Protein AF-A0A1J8P0J7-F1 (afdb_monomer_lite)

Foldseek 3Di:
DDAPAEADADQDDEEEAAADQEEHEYDHHHYAYEHEHHAYQYEDDNYAYAYEYEYEQRLLVQQLDPDQDVNGGRAAHNHHDEYEYEYDAAQAEAALVSGPQRRAAQHQEYEDEERLYEYEDEQVSLCSHHPPDSHHHYHYDPSYYYHYPPDDDDPDPDPD

Radius of gyration: 15.29 Å; chains: 1; bounding box: 38×30×48 Å

Secondary structure (DSSP, 8-state):
---SEE--SSTT---EEE--SS--EEEEEESS-EEE--SSS-EEEEEESS-EEEE-HHHHHHHT--S-BTTB--BEE-EES--EEEE-SSS-EEEGGGS-TTSEES-SEEE-TTTT-EEEEEHHHHHHH-SS-S--EEE--TT-EEEEES----------

Structure (mmCIF, N/CA/C/O backbone):
data_AF-A0A1J8P0J7-F1
#
_entry.id   AF-A0A1J8P0J7-F1
#
loop_
_atom_site.group_PDB
_atom_site.id
_atom_site.type_symbol
_atom_site.label_atom_id
_atom_site.label_alt_id
_atom_site.label_co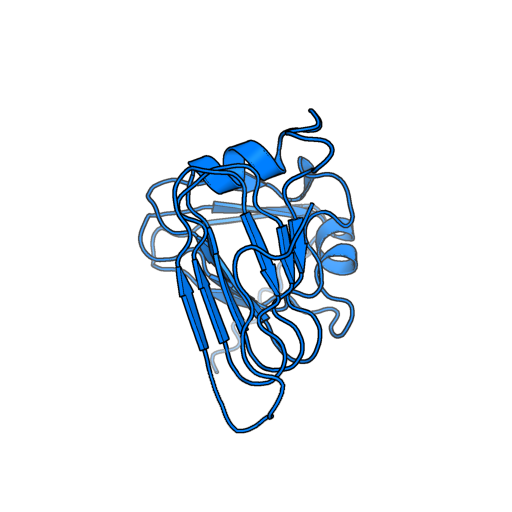mp_id
_atom_site.label_asym_id
_atom_site.label_entity_id
_atom_site.label_seq_id
_atom_site.pdbx_PDB_ins_code
_atom_site.Cartn_x
_atom_site.Cartn_y
_atom_site.Cartn_z
_atom_site.occupancy
_atom_site.B_iso_or_equiv
_atom_site.auth_seq_id
_atom_site.auth_comp_id
_atom_site.auth_asym_id
_atom_site.auth_atom_id
_atom_site.pdbx_PDB_model_num
ATOM 1 N N . HIS A 1 1 ? -0.118 -4.312 -20.737 1.00 68.94 1 HIS A N 1
ATOM 2 C CA . HIS A 1 1 ? 0.711 -3.273 -20.107 1.00 68.94 1 HIS A CA 1
ATOM 3 C C . HIS A 1 1 ? 2.075 -3.888 -19.822 1.00 68.94 1 HIS A C 1
ATOM 5 O O . HIS A 1 1 ? 2.102 -5.078 -19.524 1.00 68.94 1 HIS A O 1
ATOM 11 N N . THR A 1 2 ? 3.175 -3.168 -20.037 1.00 87.56 2 THR A N 1
ATOM 12 C CA . THR A 1 2 ? 4.523 -3.618 -19.629 1.00 87.56 2 THR A CA 1
ATOM 13 C C . THR A 1 2 ? 4.751 -3.283 -18.155 1.00 87.56 2 THR A C 1
ATOM 15 O O . THR A 1 2 ? 3.981 -2.517 -17.592 1.00 87.56 2 THR A O 1
ATOM 18 N N . ILE A 1 3 ? 5.770 -3.871 -17.529 1.00 93.94 3 ILE A N 1
ATOM 19 C CA . ILE A 1 3 ? 6.177 -3.511 -16.164 1.00 93.94 3 ILE A CA 1
ATOM 20 C C . ILE A 1 3 ? 6.872 -2.147 -16.218 1.00 93.94 3 ILE A C 1
ATOM 22 O O . ILE A 1 3 ? 7.767 -1.964 -17.047 1.00 93.94 3 ILE A O 1
ATOM 26 N N . ASP A 1 4 ? 6.440 -1.209 -15.375 1.00 96.25 4 ASP A N 1
ATOM 27 C CA . ASP A 1 4 ? 7.002 0.145 -15.293 1.00 96.25 4 ASP A CA 1
ATOM 28 C C . ASP A 1 4 ? 8.153 0.193 -14.278 1.00 96.25 4 ASP A C 1
ATOM 30 O O . ASP A 1 4 ? 9.205 0.770 -14.558 1.00 96.25 4 ASP A O 1
ATOM 34 N N . PHE A 1 5 ? 7.995 -0.498 -13.142 1.00 97.56 5 PHE A N 1
ATOM 35 C CA . PHE A 1 5 ? 9.033 -0.665 -12.125 1.00 97.56 5 PHE A CA 1
ATOM 36 C C . PHE A 1 5 ? 9.280 -2.146 -11.841 1.00 97.56 5 PHE A C 1
ATOM 38 O O . PHE A 1 5 ? 8.373 -2.856 -11.414 1.00 97.56 5 PHE A O 1
ATOM 45 N N . GLN A 1 6 ? 10.514 -2.594 -12.07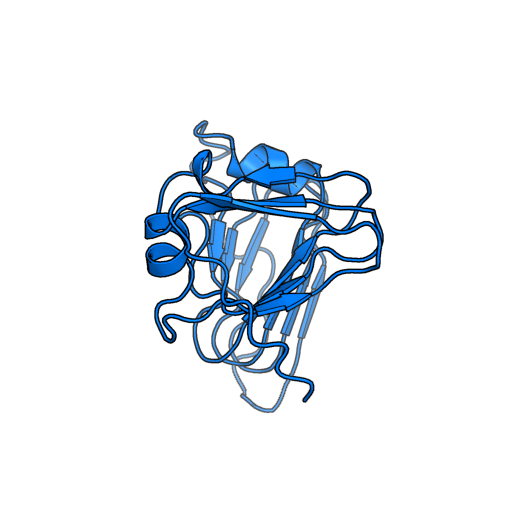1 1.00 97.44 6 GLN A N 1
ATOM 46 C CA . GLN A 1 6 ? 10.964 -3.964 -11.829 1.00 97.44 6 GLN A CA 1
ATOM 47 C C . GLN A 1 6 ? 12.117 -3.944 -10.822 1.00 97.44 6 GLN A C 1
ATOM 49 O O . GLN A 1 6 ? 13.152 -3.342 -11.117 1.00 97.44 6 GLN A O 1
ATOM 54 N N . GLY A 1 7 ? 11.936 -4.592 -9.672 1.00 94.69 7 GLY A N 1
ATOM 55 C CA . GLY A 1 7 ? 13.009 -4.842 -8.708 1.00 94.69 7 GLY A CA 1
ATOM 56 C C . GLY A 1 7 ? 13.775 -6.138 -9.002 1.00 94.69 7 GLY A C 1
ATOM 57 O O . GLY A 1 7 ? 13.631 -6.739 -10.079 1.00 94.69 7 GLY A O 1
ATOM 58 N N . ASP A 1 8 ? 14.653 -6.523 -8.081 1.00 94.00 8 ASP A N 1
ATOM 59 C CA . ASP A 1 8 ? 15.584 -7.638 -8.206 1.00 94.00 8 ASP A CA 1
ATOM 60 C C . ASP A 1 8 ? 14.926 -9.000 -7.900 1.00 94.00 8 ASP A C 1
ATOM 62 O O . ASP A 1 8 ? 13.846 -9.126 -7.334 1.00 94.00 8 ASP A O 1
ATOM 66 N N . THR A 1 9 ? 15.585 -10.076 -8.320 1.00 92.25 9 THR A N 1
ATOM 67 C CA . THR A 1 9 ? 15.118 -11.454 -8.112 1.00 92.25 9 THR A CA 1
ATOM 68 C C . THR A 1 9 ? 16.033 -12.228 -7.164 1.00 92.25 9 THR A C 1
ATOM 70 O O . THR A 1 9 ? 16.057 -13.458 -7.209 1.00 92.25 9 THR A O 1
ATOM 73 N N . ASN A 1 10 ? 16.857 -11.539 -6.373 1.00 90.19 10 ASN A N 1
ATOM 74 C CA . ASN A 1 10 ? 17.737 -12.117 -5.362 1.00 90.19 10 ASN A CA 1
ATOM 75 C C . ASN A 1 10 ? 17.253 -11.701 -3.973 1.00 90.19 10 ASN A C 1
ATOM 77 O O . ASN A 1 10 ? 17.141 -10.516 -3.699 1.00 90.19 10 ASN A O 1
ATOM 81 N N . THR A 1 11 ? 17.086 -12.667 -3.070 1.00 84.25 11 THR A N 1
ATOM 82 C CA . THR A 1 11 ? 16.533 -12.461 -1.715 1.00 84.25 11 THR A CA 1
ATOM 83 C C . THR A 1 11 ? 17.308 -11.488 -0.825 1.00 84.25 11 THR A C 1
ATOM 85 O O . THR A 1 11 ? 16.779 -11.040 0.182 1.00 84.25 11 THR A O 1
ATOM 88 N N . ASP A 1 12 ? 18.571 -11.201 -1.151 1.00 89.12 12 ASP A N 1
ATOM 89 C CA . ASP A 1 12 ? 19.454 -10.356 -0.335 1.00 89.12 12 ASP A CA 1
ATOM 90 C C . ASP A 1 12 ? 19.441 -8.881 -0.774 1.00 89.12 12 ASP A C 1
ATOM 92 O O . ASP A 1 12 ? 20.258 -8.082 -0.299 1.00 89.12 12 ASP A O 1
ATOM 96 N N . LYS A 1 13 ? 18.582 -8.516 -1.731 1.00 93.25 13 LYS A N 1
ATOM 97 C CA . LYS A 1 13 ? 18.465 -7.147 -2.221 1.00 93.25 13 LYS A CA 1
ATOM 98 C C . LYS A 1 13 ? 17.085 -6.602 -1.940 1.00 93.25 13 LYS A C 1
ATOM 100 O O . LYS A 1 13 ? 16.108 -7.188 -2.352 1.00 93.25 13 LYS A O 1
ATOM 105 N N . ASN A 1 14 ? 17.074 -5.441 -1.307 1.00 97.62 14 ASN A N 1
ATOM 106 C CA . ASN A 1 14 ? 15.873 -4.693 -0.998 1.00 97.62 14 ASN A CA 1
ATOM 107 C C . ASN A 1 14 ? 15.833 -3.467 -1.907 1.00 97.62 14 ASN A C 1
ATOM 109 O O . ASN A 1 14 ? 16.796 -2.687 -1.945 1.00 97.62 14 ASN A O 1
ATOM 113 N N . ASP A 1 15 ? 14.727 -3.285 -2.605 1.00 98.31 15 ASP A N 1
ATOM 114 C CA . ASP A 1 15 ? 14.502 -2.212 -3.550 1.00 98.31 15 ASP A CA 1
ATOM 115 C C . ASP A 1 15 ? 13.669 -1.075 -2.952 1.00 98.31 15 ASP A C 1
ATOM 117 O O . ASP A 1 15 ? 12.913 -1.199 -1.989 1.00 98.31 15 ASP A O 1
ATOM 121 N N . THR A 1 16 ? 13.831 0.110 -3.534 1.00 98.31 16 THR A N 1
ATOM 122 C CA . THR A 1 16 ? 12.957 1.255 -3.274 1.00 98.31 16 THR A CA 1
ATOM 123 C C . THR A 1 16 ? 12.442 1.769 -4.605 1.00 98.31 16 THR A C 1
ATOM 125 O O . THR A 1 16 ? 13.168 2.419 -5.360 1.00 98.31 16 THR A O 1
ATOM 128 N N . LEU A 1 17 ? 11.180 1.471 -4.896 1.00 98.50 17 LEU A N 1
ATOM 129 C CA . LEU A 1 17 ? 10.504 1.806 -6.141 1.00 98.50 17 LEU A CA 1
ATOM 130 C C . LEU A 1 17 ? 9.537 2.959 -5.880 1.00 98.50 17 LEU A C 1
ATOM 132 O O . LEU A 1 17 ? 8.639 2.864 -5.049 1.00 98.50 17 LEU A O 1
ATOM 136 N N . THR A 1 18 ? 9.733 4.084 -6.562 1.00 98.62 18 THR A N 1
ATOM 137 C CA . THR A 1 18 ? 8.907 5.287 -6.386 1.00 98.62 18 THR A CA 1
ATOM 138 C C . THR A 1 18 ? 8.297 5.690 -7.720 1.00 98.62 18 THR A C 1
ATOM 140 O O . THR A 1 18 ? 9.019 6.108 -8.626 1.00 98.62 18 THR A O 1
ATOM 143 N N . GLY A 1 19 ? 6.975 5.564 -7.812 1.00 98.06 19 GLY A N 1
ATOM 144 C CA . GLY A 1 19 ? 6.165 5.958 -8.955 1.00 98.06 19 GLY A CA 1
ATOM 145 C C . GLY A 1 19 ? 5.866 7.440 -9.028 1.00 98.06 19 GLY A C 1
ATOM 146 O O . GLY A 1 19 ? 6.464 8.275 -8.332 1.00 98.06 19 GLY A O 1
ATOM 147 N N . THR A 1 20 ? 4.937 7.762 -9.918 1.00 97.69 20 THR A N 1
ATOM 148 C CA . THR A 1 20 ? 4.533 9.131 -10.216 1.00 97.69 20 THR A CA 1
ATOM 149 C C . THR A 1 20 ? 3.029 9.316 -10.012 1.00 97.69 20 THR A C 1
ATOM 151 O O . THR A 1 20 ? 2.411 8.666 -9.187 1.00 97.69 20 THR A O 1
ATOM 154 N N . SER A 1 21 ? 2.420 10.285 -10.688 1.00 96.50 21 SER A N 1
ATOM 155 C CA . SER A 1 21 ? 0.961 10.418 -10.712 1.00 96.50 21 SER A CA 1
ATOM 156 C C . SER A 1 21 ? 0.316 9.693 -11.899 1.00 96.50 21 SER A C 1
ATOM 158 O O . SER A 1 21 ? -0.903 9.786 -12.076 1.00 96.50 21 SER A O 1
ATOM 160 N N . ALA A 1 22 ? 1.113 9.037 -12.749 1.00 95.69 22 ALA A N 1
ATOM 161 C CA . ALA A 1 22 ? 0.620 8.198 -13.832 1.00 95.69 22 ALA A CA 1
ATOM 162 C C . ALA A 1 22 ? 0.248 6.798 -13.312 1.00 95.69 22 ALA A C 1
ATOM 164 O O . ALA A 1 22 ? 0.335 6.516 -12.128 1.00 95.69 22 ALA A O 1
ATOM 165 N N . ASN A 1 23 ? -0.315 5.965 -14.189 1.00 96.25 23 ASN A N 1
ATOM 166 C CA . ASN A 1 23 ? -0.682 4.599 -13.828 1.00 96.25 23 ASN A CA 1
ATOM 167 C C . ASN A 1 23 ? 0.532 3.704 -14.045 1.00 96.25 23 ASN A C 1
ATOM 169 O O . ASN A 1 23 ? 0.974 3.584 -15.194 1.00 96.25 23 ASN A O 1
ATOM 173 N N . GLU A 1 24 ? 1.003 3.040 -12.998 1.00 96.81 24 GLU A N 1
ATOM 174 C CA . GLU A 1 24 ? 2.187 2.196 -13.087 1.00 96.81 24 GLU A CA 1
ATOM 175 C C . GLU A 1 24 ? 1.953 0.749 -12.635 1.00 96.81 24 GLU A C 1
ATOM 177 O O . GLU A 1 24 ? 1.140 0.443 -11.761 1.00 96.81 24 GLU A O 1
ATOM 182 N N . LEU A 1 25 ? 2.680 -0.174 -13.265 1.00 97.19 25 LEU A N 1
ATOM 183 C CA . LEU A 1 25 ? 2.799 -1.563 -12.835 1.00 97.19 25 LEU A CA 1
ATOM 184 C C . LEU A 1 25 ? 4.139 -1.770 -12.125 1.00 97.19 25 LEU A C 1
ATOM 186 O O . LEU A 1 25 ? 5.198 -1.700 -12.756 1.00 97.19 25 LEU A O 1
ATOM 190 N N . PHE A 1 26 ? 4.069 -2.079 -10.833 1.00 98.50 26 PHE A N 1
ATOM 191 C CA . PHE A 1 26 ? 5.209 -2.421 -9.991 1.00 98.50 26 PHE A CA 1
ATOM 192 C C . PHE A 1 26 ? 5.302 -3.934 -9.805 1.00 98.50 26 PHE A C 1
ATOM 194 O O . PHE A 1 26 ? 4.310 -4.587 -9.479 1.00 98.50 26 PHE A O 1
ATOM 201 N N . VAL A 1 27 ? 6.505 -4.471 -9.979 1.00 98.06 27 VAL A N 1
ATOM 202 C CA . VAL A 1 27 ? 6.875 -5.848 -9.642 1.00 98.06 27 VAL A CA 1
ATOM 203 C C . VAL A 1 27 ? 8.210 -5.785 -8.905 1.00 98.06 27 VAL A C 1
ATOM 205 O O . VAL A 1 27 ? 9.240 -5.617 -9.556 1.00 98.06 27 VAL A O 1
ATOM 208 N N . ALA A 1 28 ? 8.208 -5.851 -7.572 1.00 97.88 28 ALA A N 1
ATOM 209 C CA . ALA A 1 28 ? 9.438 -5.642 -6.801 1.00 97.88 28 ALA A CA 1
ATOM 210 C C . ALA A 1 28 ? 10.306 -6.909 -6.732 1.00 97.88 28 ALA A C 1
ATOM 212 O O . ALA A 1 28 ? 11.457 -6.852 -7.143 1.00 97.88 28 ALA A O 1
ATOM 213 N N . GLY A 1 29 ? 9.717 -8.083 -6.506 1.00 97.25 29 GLY A N 1
ATOM 214 C CA . GLY A 1 29 ? 10.395 -9.360 -6.724 1.00 97.25 29 GLY A CA 1
ATOM 215 C C . GLY A 1 29 ? 10.743 -10.070 -5.425 1.00 97.25 29 GLY A C 1
ATOM 216 O O . GLY A 1 29 ? 9.841 -10.579 -4.770 1.00 97.25 29 GLY A O 1
ATOM 217 N N . LEU A 1 30 ? 12.031 -10.261 -5.138 1.00 97.31 30 LEU A N 1
ATOM 218 C CA . LEU A 1 30 ? 12.479 -10.871 -3.879 1.00 97.31 30 LEU A CA 1
ATOM 219 C C . LEU A 1 30 ? 13.210 -9.830 -3.033 1.00 97.31 30 LEU A C 1
ATOM 221 O O . LEU A 1 30 ? 14.005 -9.087 -3.593 1.00 97.31 30 LEU A O 1
ATOM 225 N N . GLY A 1 31 ? 13.082 -9.923 -1.709 1.00 97.88 31 GLY A N 1
ATOM 226 C CA . GLY A 1 31 ? 13.721 -9.003 -0.761 1.00 97.88 31 GLY A CA 1
ATOM 227 C C . GLY A 1 31 ? 12.682 -8.223 0.037 1.00 97.88 31 GLY A C 1
ATOM 228 O O . GLY A 1 31 ? 11.500 -8.370 -0.216 1.00 97.88 31 GLY A O 1
ATOM 229 N N . ASP A 1 32 ? 13.105 -7.438 1.034 1.00 98.25 32 ASP A N 1
ATOM 230 C CA . ASP A 1 32 ? 12.171 -6.581 1.788 1.00 98.25 32 ASP A CA 1
ATOM 231 C C . ASP A 1 32 ? 12.091 -5.193 1.119 1.00 98.25 32 ASP A C 1
ATOM 233 O O . ASP A 1 32 ? 12.919 -4.310 1.385 1.00 98.25 32 ASP A O 1
ATOM 237 N N . ASP A 1 33 ? 11.108 -4.994 0.250 1.00 98.75 33 ASP A N 1
ATOM 238 C CA . ASP A 1 33 ? 11.009 -3.867 -0.672 1.00 98.75 33 ASP A CA 1
ATOM 239 C C . ASP A 1 33 ? 10.134 -2.712 -0.157 1.00 98.75 33 ASP A C 1
ATOM 241 O O . ASP A 1 33 ? 9.233 -2.857 0.673 1.00 98.75 33 ASP A O 1
ATOM 245 N N . ILE A 1 34 ? 10.375 -1.507 -0.684 1.00 98.75 34 ILE A N 1
ATOM 246 C CA . ILE A 1 34 ? 9.537 -0.324 -0.449 1.00 98.75 34 ILE A CA 1
ATOM 247 C C . ILE A 1 34 ? 8.983 0.183 -1.779 1.00 98.75 34 ILE A C 1
ATOM 249 O O . ILE A 1 34 ? 9.731 0.664 -2.630 1.00 98.75 34 ILE A O 1
ATOM 253 N N . LEU A 1 35 ? 7.661 0.155 -1.935 1.00 98.88 35 LEU A N 1
ATOM 254 C CA . LEU A 1 35 ? 6.960 0.606 -3.136 1.00 98.88 35 LEU A CA 1
ATOM 255 C C . LEU A 1 35 ? 6.118 1.836 -2.793 1.00 98.88 35 LEU A C 1
ATOM 257 O O . LEU A 1 35 ? 5.331 1.808 -1.855 1.00 98.88 35 LEU A O 1
ATOM 261 N N . THR A 1 36 ? 6.260 2.933 -3.536 1.00 98.81 36 THR A N 1
ATOM 262 C CA . THR A 1 36 ? 5.478 4.166 -3.333 1.00 98.81 36 THR A CA 1
ATOM 263 C C . THR A 1 36 ? 4.761 4.555 -4.617 1.00 98.81 36 THR A C 1
ATOM 265 O O . THR A 1 36 ? 5.430 4.807 -5.615 1.00 98.81 36 THR A O 1
ATOM 268 N N . GLY A 1 37 ? 3.428 4.646 -4.580 1.00 97.88 37 GLY A N 1
ATOM 269 C CA . GLY A 1 37 ? 2.606 4.981 -5.751 1.00 97.88 37 GLY A CA 1
ATOM 270 C C . GLY A 1 37 ? 2.717 6.435 -6.196 1.00 97.88 37 GLY A C 1
ATOM 271 O O . GLY A 1 37 ? 3.132 6.705 -7.306 1.00 97.88 37 GLY A O 1
ATOM 272 N N . ASN A 1 38 ? 2.429 7.378 -5.292 1.00 97.81 38 ASN A N 1
ATOM 273 C CA . ASN A 1 38 ? 2.300 8.828 -5.537 1.00 97.81 38 ASN A CA 1
ATOM 274 C C . ASN A 1 38 ? 1.064 9.283 -6.340 1.00 97.81 38 ASN A C 1
ATOM 276 O O . ASN A 1 38 ? 0.825 10.491 -6.426 1.00 97.81 38 ASN A O 1
ATOM 280 N N . GLY A 1 39 ? 0.217 8.376 -6.817 1.00 95.81 39 GLY A N 1
ATOM 281 C CA . GLY A 1 39 ? -1.071 8.684 -7.437 1.00 95.81 39 GLY A CA 1
ATOM 282 C C . GLY A 1 39 ? -1.396 7.694 -8.548 1.00 95.81 39 GLY A C 1
ATOM 283 O O . GLY A 1 39 ? -0.763 6.664 -8.652 1.00 95.81 39 GLY A O 1
ATOM 284 N N . GLY A 1 40 ? -2.396 7.985 -9.379 1.00 95.62 40 GLY A N 1
ATOM 285 C CA . GLY A 1 40 ? -2.701 7.118 -10.521 1.00 95.62 40 GLY A CA 1
ATOM 286 C C . GLY A 1 40 ? -3.281 5.741 -10.160 1.00 95.62 40 GLY A C 1
ATOM 287 O O . GLY A 1 40 ? -3.527 5.394 -9.001 1.00 95.62 40 GLY A O 1
ATOM 288 N N . THR A 1 41 ? -3.639 4.991 -11.206 1.00 96.94 41 THR A N 1
ATOM 289 C CA . THR A 1 41 ? -4.217 3.640 -11.113 1.00 96.94 41 THR A CA 1
ATOM 290 C C . THR A 1 41 ? -3.098 2.604 -11.111 1.00 96.94 41 THR A C 1
ATOM 292 O O . THR A 1 41 ? -2.843 1.971 -12.135 1.00 96.94 41 THR A O 1
ATOM 295 N N . ASP A 1 42 ? -2.446 2.450 -9.965 1.00 97.88 42 ASP A N 1
ATOM 296 C CA . ASP A 1 42 ? -1.276 1.580 -9.833 1.00 97.88 42 ASP A CA 1
ATOM 297 C C . ASP A 1 42 ? -1.631 0.131 -9.525 1.00 97.88 42 ASP A C 1
ATOM 299 O O . ASP A 1 42 ? -2.571 -0.158 -8.781 1.00 97.88 42 ASP A O 1
ATOM 303 N N . VAL A 1 43 ? -0.831 -0.788 -10.055 1.00 97.62 43 VAL A N 1
ATOM 304 C CA . VAL A 1 43 ? -0.850 -2.204 -9.689 1.00 97.62 43 VAL A CA 1
ATOM 305 C C . VAL A 1 43 ? 0.467 -2.528 -9.002 1.00 97.62 43 VAL A C 1
ATOM 307 O O . VAL A 1 43 ? 1.514 -2.543 -9.646 1.00 97.62 43 VAL A O 1
ATOM 310 N N . PHE A 1 44 ? 0.401 -2.811 -7.706 1.00 98.69 44 PHE A N 1
ATOM 311 C CA . PHE A 1 44 ? 1.528 -3.279 -6.913 1.00 98.69 44 PHE A CA 1
ATOM 312 C C . PHE A 1 44 ? 1.519 -4.802 -6.834 1.00 98.69 44 PHE A C 1
ATOM 314 O O . PHE A 1 44 ? 0.487 -5.403 -6.532 1.00 98.69 44 PHE A O 1
ATOM 321 N N . ASN A 1 45 ? 2.674 -5.396 -7.108 1.00 98.06 45 ASN A N 1
ATOM 322 C CA . ASN A 1 45 ? 3.046 -6.754 -6.745 1.00 98.06 45 ASN A CA 1
ATOM 323 C C . ASN A 1 45 ? 4.409 -6.643 -6.057 1.00 98.06 45 ASN A C 1
ATOM 325 O O . ASN A 1 45 ? 5.404 -6.361 -6.732 1.00 98.06 45 ASN A O 1
ATOM 329 N N . ALA A 1 46 ? 4.426 -6.742 -4.730 1.00 98.12 46 ALA A N 1
ATOM 330 C CA . ALA A 1 46 ? 5.659 -6.564 -3.975 1.00 98.12 46 ALA A CA 1
ATOM 331 C C . ALA A 1 46 ? 6.522 -7.833 -4.055 1.00 98.12 46 ALA A C 1
ATOM 333 O O . ALA A 1 46 ? 7.616 -7.769 -4.605 1.00 98.12 46 ALA A O 1
ATOM 334 N N . GLY A 1 47 ? 5.945 -9.006 -3.815 1.00 97.31 47 GLY A N 1
ATOM 335 C CA . GLY A 1 47 ? 6.563 -10.273 -4.187 1.00 97.31 47 GLY A CA 1
ATOM 336 C C . GLY A 1 47 ? 6.835 -11.115 -2.958 1.00 97.31 47 GLY A C 1
ATOM 337 O O . GLY A 1 47 ? 5.887 -11.513 -2.304 1.00 97.31 47 GLY A O 1
ATOM 338 N N . ALA A 1 48 ? 8.074 -11.523 -2.703 1.00 96.44 48 ALA A N 1
ATOM 339 C CA . ALA A 1 48 ? 8.394 -12.294 -1.504 1.00 96.44 48 ALA A CA 1
ATOM 340 C C . ALA A 1 48 ? 9.389 -11.543 -0.625 1.00 96.44 48 ALA A C 1
ATOM 342 O O . ALA A 1 48 ? 10.504 -11.260 -1.065 1.00 96.44 48 ALA A O 1
ATOM 343 N N . GLY A 1 49 ? 9.027 -11.371 0.642 1.00 96.50 49 GLY A N 1
ATOM 344 C CA . GLY A 1 49 ? 9.780 -10.596 1.620 1.00 96.50 49 GLY A CA 1
ATOM 345 C C . GLY A 1 49 ? 8.820 -9.796 2.490 1.00 96.50 49 GLY A C 1
ATOM 346 O O . GLY A 1 49 ? 7.616 -9.967 2.407 1.00 96.50 49 GLY A O 1
ATOM 347 N N . ASN A 1 50 ? 9.328 -8.999 3.422 1.00 97.56 50 ASN A N 1
ATOM 348 C CA . ASN A 1 50 ? 8.474 -8.161 4.263 1.00 97.56 50 ASN A CA 1
ATOM 349 C C . ASN A 1 50 ? 8.387 -6.770 3.650 1.00 97.56 50 ASN A C 1
ATOM 351 O O . ASN A 1 50 ? 9.168 -5.873 3.992 1.00 97.56 50 ASN A O 1
ATOM 355 N N . ASP A 1 51 ? 7.426 -6.591 2.758 1.00 98.56 51 ASP A N 1
ATOM 356 C CA . ASP A 1 51 ? 7.362 -5.419 1.911 1.00 98.56 51 ASP A CA 1
ATOM 357 C C . ASP A 1 51 ? 6.565 -4.282 2.552 1.00 98.56 51 ASP A C 1
ATOM 359 O O . ASP A 1 51 ? 5.734 -4.439 3.454 1.00 98.56 51 ASP A O 1
ATOM 363 N N . THR A 1 52 ? 6.829 -3.062 2.093 1.00 98.81 52 THR A N 1
ATOM 364 C CA . THR A 1 52 ? 6.065 -1.873 2.464 1.00 98.81 52 THR A CA 1
ATOM 365 C C . THR A 1 52 ? 5.546 -1.165 1.223 1.00 98.81 52 THR A C 1
ATOM 367 O O . THR A 1 52 ? 6.293 -0.501 0.506 1.00 98.81 52 THR A O 1
ATOM 370 N N . ILE A 1 53 ? 4.231 -1.216 1.028 1.00 98.94 53 ILE A N 1
ATOM 371 C CA . ILE A 1 53 ? 3.521 -0.497 -0.029 1.00 98.94 53 ILE A CA 1
ATOM 372 C C . ILE A 1 53 ? 2.945 0.793 0.562 1.00 98.94 53 ILE A C 1
ATOM 374 O O . ILE A 1 53 ? 2.182 0.770 1.527 1.00 98.94 53 ILE A O 1
ATOM 378 N N . ILE A 1 54 ? 3.311 1.938 -0.006 1.00 98.88 54 ILE A N 1
ATOM 379 C CA . ILE A 1 54 ? 2.929 3.275 0.451 1.00 98.88 54 ILE A CA 1
ATOM 380 C C . ILE A 1 54 ? 1.976 3.896 -0.568 1.00 98.88 54 ILE A C 1
ATOM 382 O O . ILE A 1 54 ? 2.353 4.160 -1.712 1.00 98.88 54 ILE A O 1
ATOM 386 N N . ILE A 1 55 ? 0.749 4.170 -0.128 1.00 98.69 55 ILE A N 1
ATOM 387 C CA . ILE A 1 55 ? -0.298 4.780 -0.951 1.00 98.69 55 ILE A CA 1
ATOM 388 C C . ILE A 1 55 ? -0.777 6.096 -0.344 1.00 98.69 55 ILE A C 1
ATOM 390 O O . ILE A 1 55 ? -0.911 6.227 0.875 1.00 98.69 55 ILE A O 1
ATOM 394 N N . ASN A 1 56 ? -1.068 7.069 -1.203 1.00 98.38 56 ASN A N 1
ATOM 395 C CA . ASN A 1 56 ? -1.646 8.345 -0.794 1.00 98.38 56 ASN A CA 1
ATOM 396 C C . ASN A 1 56 ? -3.162 8.406 -1.058 1.00 98.38 56 ASN A C 1
ATOM 398 O O . ASN A 1 56 ? -3.793 7.420 -1.448 1.00 98.38 56 ASN A O 1
ATOM 402 N N . GLY A 1 57 ? -3.765 9.578 -0.841 1.00 98.38 57 GLY A N 1
ATOM 403 C CA . GLY A 1 57 ? -5.194 9.789 -1.089 1.00 98.38 57 GLY A CA 1
ATOM 404 C C . GLY A 1 57 ? -5.624 9.572 -2.546 1.00 98.38 57 GLY A C 1
ATOM 405 O O . GLY A 1 57 ? -6.728 9.080 -2.777 1.00 98.38 57 GLY A O 1
ATOM 406 N N . ASP A 1 58 ? -4.759 9.872 -3.517 1.00 98.00 58 ASP A N 1
ATOM 407 C CA . ASP A 1 58 ? -5.065 9.703 -4.941 1.00 98.00 58 ASP A CA 1
ATOM 408 C C . ASP A 1 58 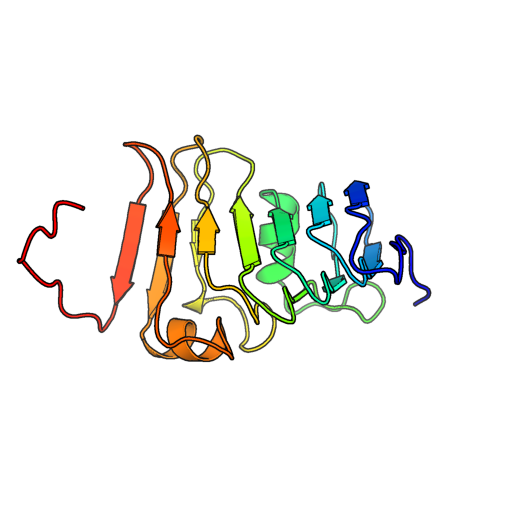? -5.043 8.223 -5.339 1.00 98.00 58 ASP A C 1
ATOM 410 O O . ASP A 1 58 ? -5.965 7.760 -6.017 1.00 98.00 58 ASP A O 1
ATOM 414 N N . ASN A 1 59 ? -4.054 7.460 -4.854 1.00 98.19 59 ASN A N 1
ATOM 415 C CA . ASN A 1 59 ? -4.021 6.002 -5.001 1.00 98.19 59 ASN A CA 1
ATOM 416 C C . ASN A 1 59 ? -5.272 5.359 -4.383 1.00 98.19 59 ASN A C 1
ATOM 418 O O . ASN A 1 59 ? -5.934 4.523 -5.003 1.00 98.19 59 ASN A O 1
ATOM 422 N N . LEU A 1 60 ? -5.633 5.789 -3.171 1.00 97.81 60 LEU A N 1
ATOM 423 C CA . LEU A 1 60 ? -6.796 5.278 -2.453 1.00 97.81 60 LEU A CA 1
ATOM 424 C C . LEU A 1 60 ? -8.107 5.554 -3.206 1.00 97.81 60 LEU A C 1
ATOM 426 O O . LEU A 1 60 ? -8.968 4.680 -3.289 1.00 97.81 60 LEU A O 1
ATOM 430 N N . ALA A 1 61 ? -8.238 6.723 -3.837 1.00 97.31 61 ALA A N 1
ATOM 431 C CA . ALA A 1 61 ? -9.379 7.029 -4.697 1.00 97.31 61 ALA A CA 1
ATOM 432 C C . ALA A 1 61 ? -9.496 6.069 -5.898 1.00 97.31 61 ALA A C 1
ATOM 434 O O . ALA A 1 61 ? -10.611 5.747 -6.313 1.00 97.31 61 ALA A O 1
ATOM 435 N N . GLN A 1 62 ? -8.376 5.574 -6.440 1.00 97.38 62 GLN A N 1
ATOM 436 C CA . GLN A 1 62 ? -8.401 4.581 -7.522 1.00 97.38 62 GLN A CA 1
ATOM 437 C C . GLN A 1 62 ? -8.748 3.169 -7.035 1.00 97.38 62 GLN A C 1
ATOM 439 O O . GLN A 1 62 ? -9.341 2.394 -7.789 1.00 97.38 62 GLN A O 1
ATOM 444 N N . LEU A 1 63 ? -8.439 2.828 -5.781 1.00 96.81 63 LEU A N 1
ATOM 445 C CA . LEU A 1 63 ? -8.866 1.559 -5.182 1.00 96.81 63 LEU A CA 1
ATOM 446 C C . LEU A 1 63 ? -10.396 1.471 -5.053 1.00 96.81 63 LEU A C 1
ATOM 448 O O . LEU A 1 63 ? -10.958 0.417 -5.333 1.00 96.81 63 LEU A O 1
ATOM 452 N N . TYR A 1 64 ? -11.071 2.589 -4.763 1.00 96.44 64 TYR A N 1
ATOM 453 C CA . TYR A 1 64 ? -12.542 2.679 -4.767 1.00 96.44 64 TYR A CA 1
ATOM 454 C C . TYR A 1 64 ? -13.171 2.712 -6.167 1.00 96.44 64 TYR A C 1
ATOM 456 O O . TYR A 1 64 ? -14.386 2.574 -6.321 1.00 96.44 64 TYR A O 1
ATOM 464 N N . SER A 1 65 ? -12.373 2.947 -7.209 1.00 94.56 65 SER A N 1
ATOM 465 C CA . SER A 1 65 ? -12.869 3.017 -8.578 1.00 94.56 65 SER A CA 1
ATOM 466 C C . SER A 1 65 ? -12.939 1.624 -9.205 1.00 94.56 65 SER A C 1
ATOM 468 O O . SER A 1 65 ? -11.946 0.897 -9.267 1.00 94.56 65 SER A O 1
ATOM 470 N N . ASN A 1 66 ? -14.104 1.303 -9.771 1.00 90.31 66 ASN A N 1
ATOM 471 C CA . ASN A 1 66 ? -14.320 0.127 -10.625 1.00 90.31 66 ASN A CA 1
ATOM 472 C C . ASN A 1 66 ? -14.260 0.472 -12.123 1.00 90.31 66 ASN A C 1
ATOM 474 O O . ASN A 1 66 ? -14.618 -0.333 -12.985 1.00 90.31 66 ASN A O 1
ATOM 478 N N . LYS A 1 67 ? -13.818 1.690 -12.460 1.00 90.12 67 LYS A N 1
ATOM 479 C CA . LYS A 1 67 ? -13.588 2.101 -13.844 1.00 90.12 67 LYS A CA 1
ATOM 480 C C . LYS A 1 67 ? -12.188 1.679 -14.274 1.00 90.12 67 LYS A C 1
ATOM 482 O O . LYS A 1 67 ? -11.203 2.118 -13.691 1.00 90.12 67 LYS A O 1
ATOM 487 N N . LEU A 1 68 ? -12.117 0.915 -15.361 1.00 84.69 68 LEU A N 1
ATOM 488 C CA . LEU A 1 68 ? -10.850 0.548 -15.985 1.00 84.69 68 LEU A CA 1
ATOM 489 C C . LEU A 1 68 ? -10.085 1.791 -16.460 1.00 84.69 68 LEU A C 1
ATOM 491 O O . LEU A 1 68 ? -10.598 2.593 -17.247 1.00 84.69 68 LEU A O 1
ATOM 495 N N . SER A 1 69 ? -8.835 1.899 -16.022 1.00 81.12 69 SER A N 1
ATOM 496 C CA . SER A 1 69 ? -7.855 2.883 -16.474 1.00 81.12 69 SER A CA 1
ATOM 497 C C . SER A 1 69 ? -6.822 2.144 -17.318 1.00 81.12 69 SER A C 1
ATOM 499 O O . SER A 1 69 ? -6.075 1.319 -16.805 1.00 81.12 69 SER A O 1
ATOM 501 N N . SER A 1 70 ? -6.842 2.326 -18.641 1.00 82.75 70 SER A N 1
ATOM 502 C CA . SER A 1 70 ? -5.995 1.549 -19.571 1.00 82.75 70 SER A CA 1
ATOM 503 C C . SER A 1 70 ? -6.125 0.019 -19.421 1.00 82.75 70 SER A C 1
ATOM 505 O O . SER A 1 70 ? -5.157 -0.716 -19.604 1.00 82.75 70 SER A O 1
ATOM 507 N N . ASN A 1 71 ? -7.340 -0.469 -19.136 1.00 81.69 71 ASN A N 1
ATOM 508 C CA . ASN A 1 71 ? -7.660 -1.878 -18.839 1.00 81.69 71 ASN A CA 1
ATOM 509 C C . ASN A 1 71 ? -7.091 -2.418 -17.516 1.00 81.69 71 ASN A C 1
ATOM 511 O O . ASN A 1 71 ? -7.055 -3.631 -17.329 1.00 81.69 71 ASN A O 1
ATOM 515 N N . LEU A 1 72 ? -6.683 -1.540 -16.601 1.00 85.44 72 LEU A N 1
ATOM 516 C CA . LEU A 1 72 ? -6.245 -1.898 -15.258 1.00 85.44 72 LEU A CA 1
ATOM 517 C C . LEU A 1 72 ? -7.207 -1.334 -14.208 1.00 85.44 72 LEU A C 1
ATOM 519 O O . LEU A 1 72 ? -7.860 -0.307 -14.417 1.00 85.44 72 LEU A O 1
ATOM 523 N N . LEU A 1 73 ? -7.279 -2.032 -13.082 1.00 93.44 73 LEU A N 1
ATOM 524 C CA . LEU A 1 73 ? -7.848 -1.555 -11.829 1.00 93.44 73 LEU A CA 1
ATOM 525 C C . LEU A 1 73 ? -6.703 -1.463 -10.821 1.00 93.44 73 LEU A C 1
ATOM 527 O O . LEU A 1 73 ? -5.836 -2.336 -10.827 1.00 93.44 73 LEU A O 1
ATOM 531 N N . ALA A 1 74 ? -6.702 -0.439 -9.966 1.00 97.00 74 ALA A N 1
ATOM 532 C CA . ALA A 1 74 ? -5.635 -0.266 -8.982 1.00 97.00 74 ALA A CA 1
ATOM 533 C C . ALA A 1 74 ? -5.572 -1.473 -8.035 1.00 97.00 74 ALA A C 1
ATOM 535 O O . ALA A 1 74 ? -6.614 -1.887 -7.540 1.00 97.00 74 ALA A O 1
ATOM 536 N N . ARG A 1 75 ? -4.413 -2.055 -7.759 1.00 97.06 75 ARG A N 1
ATOM 537 C CA . ARG A 1 75 ? -4.323 -3.269 -6.935 1.00 97.06 75 ARG A CA 1
ATOM 538 C C . ARG A 1 75 ? -3.132 -3.194 -6.002 1.00 97.06 75 ARG A C 1
ATOM 540 O O . ARG A 1 75 ? -2.095 -2.672 -6.385 1.00 97.06 75 ARG A O 1
ATOM 547 N N . VAL A 1 76 ? -3.301 -3.734 -4.805 1.00 98.44 76 VAL A N 1
ATOM 548 C CA . VAL A 1 76 ? -2.254 -3.907 -3.801 1.00 98.44 76 VAL A CA 1
ATOM 549 C C . VAL A 1 76 ? -2.137 -5.398 -3.509 1.00 98.44 76 VAL A C 1
ATOM 551 O O . VAL A 1 76 ? -3.126 -6.036 -3.157 1.00 98.44 76 VAL A O 1
ATOM 554 N N . ASP A 1 77 ? -0.942 -5.935 -3.693 1.00 97.88 77 ASP A N 1
ATOM 555 C CA . ASP A 1 77 ? -0.601 -7.333 -3.448 1.00 97.88 77 ASP A CA 1
ATOM 556 C C . ASP A 1 77 ? 0.785 -7.361 -2.803 1.00 97.88 77 ASP A C 1
ATOM 558 O O . ASP A 1 77 ? 1.758 -6.961 -3.454 1.00 97.88 77 ASP A O 1
ATOM 562 N N . GLY A 1 78 ? 0.842 -7.708 -1.515 1.00 97.50 78 GLY A N 1
ATOM 563 C CA . GLY A 1 78 ? 2.107 -7.844 -0.786 1.00 97.50 78 GLY A CA 1
ATOM 564 C C . GLY A 1 78 ? 2.853 -9.110 -1.194 1.00 97.50 78 GLY A C 1
ATOM 565 O O . GLY A 1 78 ? 4.032 -9.059 -1.514 1.00 97.50 78 GLY A O 1
ATOM 566 N N . GLY A 1 79 ? 2.117 -10.202 -1.386 1.00 95.81 79 GLY A N 1
ATOM 567 C CA . GLY A 1 79 ? 2.646 -11.488 -1.800 1.00 95.81 79 GLY A CA 1
ATOM 568 C C . GLY A 1 79 ? 2.983 -12.390 -0.611 1.00 95.81 79 GLY A C 1
ATOM 569 O O . GLY A 1 79 ? 2.104 -12.784 0.147 1.00 95.81 79 GLY A O 1
ATOM 570 N N . GLY A 1 80 ? 4.218 -12.873 -0.532 1.00 93.69 80 GLY A N 1
ATOM 571 C CA . GLY A 1 80 ? 4.637 -13.811 0.504 1.00 93.69 80 GLY A CA 1
ATOM 572 C C . GLY A 1 80 ? 5.277 -13.103 1.690 1.00 93.69 80 GLY A C 1
ATOM 573 O O . GLY A 1 80 ? 6.023 -12.162 1.490 1.00 93.69 80 GLY A O 1
ATOM 574 N N . ASN A 1 81 ? 5.128 -13.688 2.883 1.00 94.81 81 ASN A N 1
ATOM 575 C CA . ASN A 1 81 ? 5.659 -13.220 4.170 1.00 94.81 81 ASN A CA 1
ATOM 576 C C . ASN A 1 81 ? 4.759 -12.212 4.903 1.00 94.81 81 ASN A C 1
ATOM 578 O O . ASN A 1 81 ? 3.675 -12.603 5.321 1.00 94.81 81 ASN A O 1
ATOM 582 N N . THR A 1 82 ? 5.260 -11.044 5.307 1.00 95.88 82 THR A N 1
ATOM 583 C CA . THR A 1 82 ? 4.527 -10.128 6.196 1.00 95.88 82 THR A CA 1
ATOM 584 C C . THR A 1 82 ? 4.618 -8.722 5.660 1.00 95.88 82 THR A C 1
ATOM 586 O O . THR A 1 82 ? 5.617 -8.030 5.866 1.00 95.88 82 THR A O 1
ATOM 589 N N . ASP A 1 83 ? 3.515 -8.278 5.080 1.00 97.69 83 ASP A N 1
ATOM 590 C CA . ASP A 1 83 ? 3.505 -7.072 4.274 1.00 97.69 83 ASP A CA 1
ATOM 591 C C . ASP A 1 83 ? 2.744 -5.935 4.938 1.00 97.69 83 ASP A C 1
ATOM 593 O O . ASP A 1 83 ? 1.783 -6.103 5.702 1.00 97.69 83 ASP A O 1
ATOM 597 N N . THR A 1 84 ? 3.218 -4.725 4.661 1.00 98.44 84 THR A N 1
ATOM 598 C CA . THR A 1 84 ? 2.680 -3.493 5.218 1.00 98.44 84 THR A CA 1
ATOM 599 C C . THR A 1 84 ? 2.066 -2.631 4.129 1.00 98.44 84 THR A C 1
ATOM 601 O O . THR A 1 84 ? 2.777 -2.076 3.296 1.00 98.44 84 THR A O 1
ATOM 604 N N . LEU A 1 85 ? 0.759 -2.379 4.215 1.00 98.56 85 LEU A N 1
ATOM 605 C CA . LEU A 1 85 ? 0.127 -1.275 3.496 1.00 98.56 85 LEU A CA 1
ATOM 606 C C . LEU A 1 85 ? 0.128 -0.025 4.378 1.00 98.56 85 LEU A C 1
ATOM 608 O O . LEU A 1 85 ? -0.522 0.030 5.427 1.00 98.56 85 LEU A O 1
ATOM 612 N N . LYS A 1 86 ? 0.853 1.006 3.952 1.00 98.75 86 LYS A N 1
ATOM 613 C CA . LYS A 1 86 ? 0.993 2.281 4.652 1.00 98.75 86 LYS A CA 1
ATOM 614 C C . LYS A 1 86 ? 0.229 3.394 3.942 1.00 98.75 86 LYS A C 1
ATOM 616 O O . LYS A 1 86 ? 0.404 3.620 2.749 1.00 98.75 86 LYS A O 1
ATOM 621 N N . LEU A 1 87 ? -0.549 4.154 4.710 1.00 98.62 87 LEU A N 1
ATOM 622 C CA . LEU A 1 87 ? -1.198 5.375 4.242 1.00 98.62 87 LEU A CA 1
ATOM 623 C C . LEU A 1 87 ? -0.278 6.586 4.430 1.00 98.62 87 LEU A C 1
ATOM 625 O O . LEU A 1 87 ? 0.195 6.844 5.543 1.00 98.62 87 LEU A O 1
ATOM 629 N N . ASP A 1 88 ? -0.072 7.350 3.359 1.00 98.06 88 ASP A N 1
ATOM 630 C CA . ASP A 1 88 ? 0.628 8.633 3.374 1.00 98.06 88 ASP A CA 1
ATOM 631 C C . ASP A 1 88 ? -0.319 9.792 3.041 1.00 98.06 88 ASP A C 1
ATOM 633 O O . ASP A 1 88 ? -0.907 9.878 1.964 1.00 98.06 88 ASP A O 1
ATOM 637 N N . GLY A 1 89 ? -0.508 10.687 4.003 1.00 97.50 89 GLY A N 1
ATOM 638 C CA . GLY A 1 89 ? -1.489 11.763 3.924 1.00 97.50 89 GLY A CA 1
ATOM 639 C C . GLY A 1 89 ? -2.273 11.926 5.217 1.00 97.50 89 GLY A C 1
ATOM 640 O O . GLY A 1 89 ? -2.055 11.204 6.191 1.00 97.50 89 GLY A O 1
ATOM 641 N N . ASN A 1 90 ? -3.177 12.907 5.217 1.00 97.75 90 ASN A N 1
ATOM 642 C CA . ASN A 1 90 ? -3.932 13.333 6.393 1.00 97.75 90 ASN A CA 1
ATOM 643 C C . ASN A 1 90 ? -5.420 13.015 6.253 1.00 97.75 90 ASN A C 1
ATOM 645 O O . ASN A 1 90 ? -6.009 13.287 5.208 1.00 97.75 90 ASN A O 1
ATOM 649 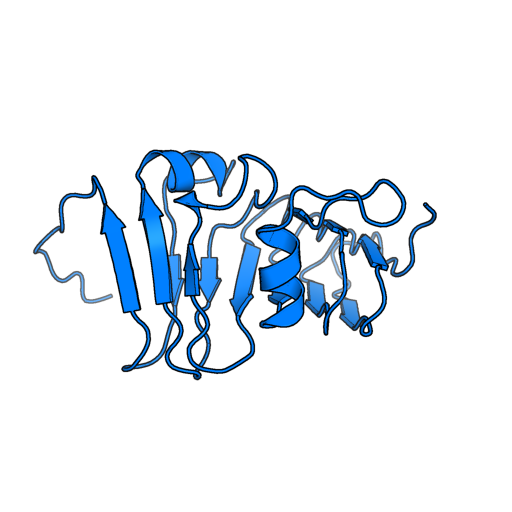N N . ASN A 1 91 ? -6.033 12.541 7.339 1.00 97.75 91 ASN A N 1
ATOM 650 C CA . ASN A 1 91 ? -7.457 12.218 7.449 1.00 97.75 91 ASN A CA 1
ATOM 651 C C . ASN A 1 91 ? -7.973 11.289 6.335 1.00 97.75 91 ASN A C 1
ATOM 653 O O . ASN A 1 91 ? -9.132 11.374 5.929 1.00 97.75 91 ASN A O 1
ATOM 657 N N . LEU A 1 92 ? -7.110 10.412 5.824 1.00 98.44 92 LEU A N 1
ATOM 658 C CA . LEU A 1 92 ? -7.484 9.376 4.875 1.00 98.44 92 LEU A CA 1
ATOM 659 C C . LEU A 1 92 ? -8.348 8.329 5.574 1.00 98.44 92 LEU A C 1
ATOM 661 O O . LEU A 1 92 ? -8.125 7.984 6.736 1.00 98.44 92 LEU A O 1
ATOM 665 N N . ILE A 1 93 ? -9.322 7.801 4.844 1.00 98.44 93 ILE A N 1
ATOM 666 C CA . ILE A 1 93 ? -10.188 6.719 5.302 1.00 98.44 93 ILE A CA 1
ATOM 667 C C . ILE A 1 93 ? -9.964 5.551 4.353 1.00 98.44 93 ILE A C 1
ATOM 669 O O . ILE A 1 93 ? -10.385 5.639 3.203 1.00 98.44 93 ILE A O 1
ATOM 673 N N . LEU A 1 94 ? -9.317 4.485 4.827 1.00 98.31 94 LEU A N 1
ATOM 674 C CA . LEU A 1 94 ? -9.246 3.195 4.143 1.00 98.31 94 LEU A CA 1
ATOM 675 C C . LEU A 1 94 ? -10.447 2.360 4.587 1.00 98.31 94 LEU A C 1
ATOM 677 O O . LEU A 1 94 ? -10.460 1.824 5.693 1.00 98.31 94 LEU A O 1
ATOM 681 N N . ASN A 1 95 ? -11.476 2.302 3.750 1.00 97.38 95 ASN A N 1
ATOM 682 C CA . ASN A 1 95 ? -12.694 1.546 3.989 1.00 97.38 95 ASN A CA 1
ATOM 683 C C . ASN A 1 95 ? -12.678 0.279 3.139 1.00 97.38 95 ASN A C 1
ATOM 685 O O . ASN A 1 95 ? -13.080 0.297 1.978 1.00 97.38 95 ASN A O 1
ATOM 689 N N . LEU A 1 96 ? -12.213 -0.822 3.725 1.00 96.25 96 LEU A N 1
ATOM 690 C CA . LEU A 1 96 ? -12.090 -2.092 3.010 1.00 96.25 96 LEU A CA 1
ATOM 691 C C . LEU A 1 96 ? -13.450 -2.612 2.527 1.00 96.25 96 LEU A C 1
ATOM 693 O O . LEU A 1 96 ? -13.527 -3.216 1.468 1.00 96.25 96 LEU A O 1
ATOM 697 N N . ALA A 1 97 ? -14.539 -2.269 3.221 1.00 93.38 97 ALA A N 1
ATOM 698 C CA . ALA A 1 97 ? -15.890 -2.671 2.840 1.00 93.38 97 ALA A CA 1
ATOM 699 C C . ALA A 1 97 ? -16.434 -1.972 1.572 1.00 93.38 97 ALA A C 1
ATOM 701 O O . ALA A 1 97 ? -17.528 -2.319 1.122 1.00 93.38 97 ALA A O 1
ATOM 702 N N . GLU A 1 98 ? -15.734 -0.962 1.044 1.00 95.31 98 GLU A N 1
ATOM 703 C CA . GLU A 1 98 ? -16.071 -0.249 -0.201 1.00 95.31 98 GLU A CA 1
ATOM 704 C C . GLU A 1 98 ? -15.124 -0.589 -1.360 1.00 95.31 98 GLU A C 1
ATOM 706 O O . GLU A 1 98 ? -15.275 -0.049 -2.455 1.00 95.31 98 GLU A O 1
ATOM 711 N N . ILE A 1 99 ? -14.153 -1.471 -1.129 1.00 95.06 99 ILE A N 1
ATOM 712 C CA . ILE A 1 99 ? -13.201 -1.934 -2.134 1.00 95.06 99 ILE A CA 1
ATOM 713 C C . ILE A 1 99 ? -13.589 -3.364 -2.513 1.00 95.06 99 ILE A C 1
ATOM 715 O O . ILE A 1 99 ? -13.822 -4.196 -1.641 1.00 95.06 99 ILE A O 1
ATOM 719 N N . ASP A 1 100 ? -13.671 -3.654 -3.813 1.00 93.19 100 ASP A N 1
ATOM 720 C CA . ASP A 1 100 ? -13.987 -5.006 -4.284 1.00 93.19 100 ASP A CA 1
ATOM 721 C C . ASP A 1 100 ? -12.949 -6.026 -3.768 1.00 93.19 100 ASP A C 1
ATOM 723 O O . ASP A 1 100 ? -11.741 -5.767 -3.768 1.00 93.19 100 ASP A O 1
ATOM 727 N N . ASN A 1 101 ? -13.413 -7.212 -3.368 1.00 86.56 101 ASN A N 1
ATOM 728 C CA . ASN A 1 101 ? -12.550 -8.281 -2.859 1.00 86.56 101 ASN A CA 1
ATOM 729 C C . ASN A 1 101 ? -11.413 -8.625 -3.843 1.00 86.56 101 ASN A C 1
ATOM 731 O O . ASN A 1 101 ? -11.625 -8.711 -5.055 1.00 86.56 101 ASN A O 1
ATOM 735 N N . GLY A 1 102 ? -10.205 -8.849 -3.316 1.00 89.12 102 GLY A N 1
ATOM 736 C CA . GLY A 1 102 ? -9.004 -9.175 -4.101 1.00 89.12 102 GLY A CA 1
ATOM 737 C C . GLY A 1 102 ? -8.292 -7.972 -4.737 1.00 89.12 102 GLY A C 1
ATOM 738 O O . GLY A 1 102 ? -7.270 -8.137 -5.404 1.00 89.12 102 GLY A O 1
ATOM 739 N N . ARG A 1 103 ? -8.803 -6.745 -4.546 1.00 95.06 103 ARG A N 1
ATOM 740 C CA . ARG A 1 103 ? -8.091 -5.509 -4.929 1.00 95.06 103 ARG A CA 1
ATOM 741 C C . ARG A 1 103 ? -6.975 -5.153 -3.948 1.00 95.06 103 ARG A C 1
ATOM 743 O O . ARG A 1 103 ? -6.025 -4.486 -4.346 1.00 95.06 103 ARG A O 1
ATOM 750 N N . ILE A 1 104 ? -7.106 -5.575 -2.695 1.00 96.81 104 ILE A N 1
ATOM 751 C CA . ILE A 1 104 ? -6.055 -5.541 -1.680 1.00 96.81 104 ILE A CA 1
ATOM 752 C C . ILE A 1 104 ? -5.988 -6.949 -1.101 1.00 96.81 104 ILE A C 1
ATOM 754 O O . ILE A 1 104 ? -7.015 -7.464 -0.662 1.00 96.81 104 ILE A O 1
ATOM 758 N N . GLN A 1 105 ? -4.814 -7.559 -1.145 1.00 95.75 105 GLN A N 1
ATOM 759 C CA . GLN A 1 105 ? -4.571 -8.907 -0.648 1.00 95.75 105 GLN A CA 1
ATOM 760 C C . GLN A 1 105 ? -3.133 -9.031 -0.164 1.00 95.75 105 GLN A C 1
ATOM 762 O O . GLN A 1 105 ? -2.294 -8.198 -0.513 1.00 95.75 105 GLN A O 1
ATOM 767 N N . ASP A 1 106 ? -2.881 -10.099 0.583 1.00 96.06 106 ASP A N 1
ATOM 768 C CA . ASP A 1 106 ? -1.570 -10.444 1.109 1.00 96.06 106 ASP A CA 1
ATOM 769 C C . ASP A 1 106 ? -0.959 -9.274 1.896 1.00 96.06 106 ASP A C 1
ATOM 771 O O . ASP A 1 106 ? 0.119 -8.790 1.591 1.00 96.06 106 ASP A O 1
ATOM 775 N N . ILE A 1 107 ? -1.734 -8.735 2.849 1.00 97.00 107 ILE A N 1
ATOM 776 C CA . ILE A 1 107 ? -1.331 -7.656 3.758 1.00 97.00 107 ILE A CA 1
ATOM 777 C C . ILE A 1 107 ? -1.669 -8.028 5.206 1.00 97.00 107 ILE A C 1
ATOM 779 O O . ILE A 1 107 ? -2.832 -8.084 5.615 1.00 97.00 107 ILE A O 1
ATOM 783 N N . GLU A 1 108 ? -0.641 -8.161 6.038 1.00 96.81 108 GLU A N 1
ATOM 784 C CA . GLU A 1 108 ? -0.768 -8.490 7.464 1.00 96.81 108 GLU A CA 1
ATOM 785 C C . GLU A 1 108 ? -0.756 -7.237 8.350 1.00 96.81 108 GLU A C 1
ATOM 787 O O . GLU A 1 108 ? -1.197 -7.270 9.510 1.00 96.81 108 GLU A O 1
ATOM 792 N N . ILE A 1 109 ? -0.236 -6.118 7.832 1.00 97.25 109 ILE A N 1
ATOM 793 C CA . ILE A 1 109 ? -0.062 -4.873 8.579 1.00 97.25 109 ILE A CA 1
ATOM 794 C C . ILE A 1 109 ? -0.682 -3.687 7.831 1.00 97.25 109 ILE A C 1
ATOM 796 O O . ILE A 1 109 ? -0.242 -3.303 6.753 1.00 97.25 109 ILE A O 1
ATOM 800 N N . ILE A 1 110 ? -1.638 -3.003 8.467 1.00 98.06 110 ILE A N 1
ATOM 801 C CA . ILE A 1 110 ? -2.065 -1.662 8.039 1.00 98.06 110 ILE A CA 1
ATOM 802 C C . ILE A 1 110 ? -1.362 -0.612 8.893 1.00 98.06 110 ILE A C 1
ATOM 804 O O . ILE A 1 110 ? -1.567 -0.532 10.107 1.00 98.06 110 ILE A O 1
ATOM 808 N N . ASN A 1 111 ? -0.565 0.241 8.257 1.00 98.56 111 ASN A N 1
ATOM 809 C CA . ASN A 1 111 ? 0.065 1.390 8.892 1.00 98.56 111 ASN A CA 1
ATOM 810 C C . ASN A 1 111 ? -0.683 2.681 8.523 1.00 98.56 111 ASN A C 1
ATOM 812 O O . ASN A 1 111 ? -0.559 3.213 7.424 1.00 98.56 111 ASN A O 1
ATOM 816 N N . LEU A 1 112 ? -1.438 3.222 9.475 1.00 98.56 112 LEU A N 1
ATOM 817 C CA . LEU A 1 112 ? -2.224 4.449 9.334 1.00 98.56 112 LEU A CA 1
ATOM 818 C C . LEU A 1 112 ? -1.374 5.729 9.369 1.00 98.56 112 LEU A C 1
ATOM 820 O O . LEU A 1 112 ? -1.920 6.827 9.260 1.00 98.56 112 LEU A O 1
ATOM 824 N N . GLY A 1 113 ? -0.052 5.623 9.509 1.00 96.38 113 GLY A N 1
ATOM 825 C CA . GLY A 1 113 ? 0.854 6.765 9.484 1.00 96.38 113 GLY A CA 1
ATOM 826 C C . GLY A 1 113 ? 0.591 7.767 10.616 1.00 96.38 113 GLY A C 1
ATOM 827 O O . GLY A 1 113 ? 0.144 7.417 11.712 1.00 96.38 113 GLY A O 1
ATOM 828 N N . THR A 1 114 ? 0.905 9.038 10.360 1.00 95.56 114 THR A N 1
ATOM 829 C CA . THR A 1 114 ? 0.799 10.131 11.346 1.00 95.56 114 THR A CA 1
ATOM 830 C C . THR A 1 114 ? -0.353 11.101 11.072 1.00 95.56 114 THR A C 1
ATOM 832 O O . THR A 1 114 ? -0.608 11.993 11.882 1.00 95.56 114 THR A O 1
ATOM 835 N N . GLY A 1 115 ? -1.079 10.930 9.969 1.00 95.00 115 GLY A N 1
ATOM 836 C CA . GLY A 1 115 ? -2.062 11.901 9.494 1.00 95.00 115 GLY A CA 1
ATOM 837 C C . GLY A 1 115 ? -3.450 11.833 10.130 1.00 95.00 115 GLY A C 1
ATOM 838 O O . GLY A 1 115 ? -4.359 12.490 9.635 1.00 95.00 115 GLY A O 1
ATOM 839 N N . GLY A 1 116 ? -3.647 11.047 11.195 1.00 96.19 116 GLY A N 1
ATOM 840 C CA . GLY A 1 116 ? -4.977 10.835 11.784 1.00 96.19 116 GLY A CA 1
ATOM 841 C C . GLY A 1 116 ? -5.901 10.024 10.871 1.00 96.19 116 GLY A C 1
ATOM 842 O O . GLY A 1 116 ? -7.077 10.342 10.716 1.00 96.19 116 GLY A O 1
ATOM 843 N N . ASN A 1 117 ? -5.343 9.014 10.203 1.00 98.50 117 ASN A N 1
ATOM 844 C CA . ASN A 1 117 ? -6.067 8.202 9.233 1.00 98.50 117 ASN A CA 1
ATOM 845 C C . ASN A 1 117 ? -6.944 7.146 9.928 1.00 98.50 117 ASN A C 1
ATOM 847 O O . ASN A 1 117 ? -6.688 6.746 11.066 1.00 98.50 117 ASN A O 1
ATOM 851 N N . THR A 1 118 ? -7.988 6.691 9.239 1.00 98.56 118 THR A N 1
ATOM 852 C CA . THR A 1 118 ? -8.959 5.717 9.749 1.00 98.56 118 THR A CA 1
ATOM 853 C C . THR A 1 118 ? -8.950 4.447 8.906 1.00 98.56 118 THR A C 1
ATOM 855 O O . THR A 1 118 ? -9.032 4.526 7.682 1.00 98.56 118 THR A O 1
ATOM 858 N N . LEU A 1 119 ? -8.924 3.282 9.555 1.00 98.19 119 LEU A N 1
ATOM 859 C CA . LEU A 1 119 ? -9.258 1.998 8.937 1.00 98.19 119 LEU A CA 1
ATO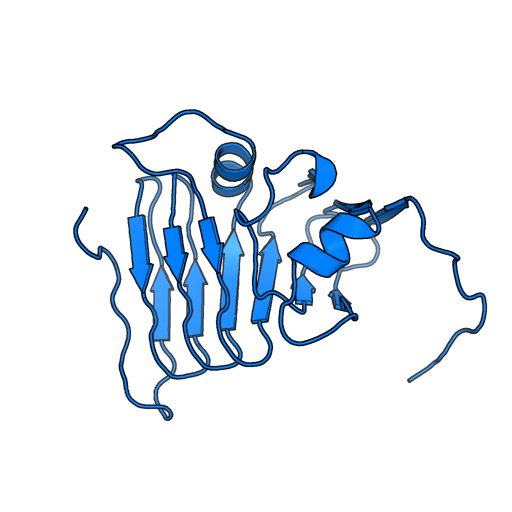M 860 C C . LEU A 1 119 ? -10.717 1.650 9.246 1.00 98.19 119 LEU A C 1
ATOM 862 O O . LEU A 1 119 ? -11.110 1.667 10.412 1.00 98.19 119 LEU A O 1
ATOM 866 N N . LYS A 1 120 ? -11.503 1.283 8.233 1.00 97.44 120 LYS A N 1
ATOM 867 C CA . LYS A 1 120 ? -12.821 0.661 8.401 1.00 97.44 120 LYS A CA 1
ATOM 868 C C . LYS A 1 120 ? -12.810 -0.728 7.782 1.00 97.44 120 LYS A C 1
ATOM 870 O O . LYS A 1 120 ? -12.374 -0.880 6.643 1.00 97.44 120 LYS A O 1
ATOM 875 N N . LEU A 1 121 ? -13.280 -1.719 8.533 1.00 95.38 121 LEU A N 1
ATOM 876 C CA . LEU A 1 121 ? -13.284 -3.115 8.103 1.00 95.38 121 LEU A CA 1
ATOM 877 C C . LEU A 1 121 ? -14.413 -3.930 8.744 1.00 95.38 121 LEU A C 1
ATOM 879 O O . LEU A 1 121 ? -14.909 -3.620 9.833 1.00 95.38 121 LEU A O 1
ATOM 883 N N . LYS A 1 122 ? -14.787 -5.011 8.071 1.00 92.00 122 LYS A N 1
ATOM 884 C CA . LYS A 1 122 ? -15.672 -6.078 8.541 1.00 92.00 122 LYS A CA 1
ATOM 885 C C . LYS A 1 122 ? -14.895 -7.387 8.670 1.00 92.00 122 LYS A C 1
ATOM 887 O O . LYS A 1 122 ? -13.749 -7.492 8.249 1.00 92.00 122 LYS A O 1
ATOM 892 N N . LEU A 1 123 ? -15.535 -8.394 9.263 1.00 88.25 123 LEU A N 1
ATOM 893 C CA . LEU A 1 123 ? -14.916 -9.707 9.459 1.00 88.25 123 LEU A CA 1
ATOM 894 C C . LEU A 1 123 ? -14.452 -10.355 8.144 1.00 88.25 123 LEU A C 1
ATOM 896 O O . LEU A 1 123 ? -13.374 -10.932 8.115 1.00 88.25 123 LEU A O 1
ATOM 900 N N . ASN A 1 124 ? -15.243 -10.251 7.072 1.00 88.19 124 ASN A N 1
ATOM 901 C CA . ASN A 1 124 ? -14.871 -10.837 5.781 1.00 88.19 124 ASN A CA 1
ATOM 902 C C . ASN A 1 124 ? -13.658 -10.128 5.173 1.00 88.19 124 ASN A C 1
ATOM 904 O O . ASN A 1 124 ? -12.744 -10.804 4.725 1.00 88.19 124 ASN A O 1
ATOM 908 N N . ASP A 1 125 ? -13.601 -8.797 5.275 1.00 91.31 125 ASP A N 1
ATOM 909 C CA . ASP A 1 125 ? -12.474 -8.004 4.782 1.00 91.31 125 ASP A CA 1
ATOM 910 C C . ASP A 1 125 ? -11.140 -8.468 5.395 1.00 91.31 125 ASP A C 1
ATOM 912 O O . ASP A 1 125 ? -10.127 -8.467 4.714 1.00 91.31 125 ASP A O 1
ATOM 916 N N . LEU A 1 126 ? -11.127 -8.907 6.663 1.00 87.75 126 LEU A N 1
ATOM 917 C CA . LEU A 1 126 ? -9.928 -9.471 7.297 1.00 87.75 126 LEU A CA 1
ATOM 918 C C . LEU A 1 126 ? -9.471 -10.776 6.629 1.00 87.75 126 LEU A C 1
ATOM 920 O O . LEU A 1 126 ? -8.275 -10.986 6.465 1.00 87.75 126 LEU A O 1
ATOM 924 N N . LEU A 1 127 ? -10.416 -11.653 6.287 1.00 85.62 127 LEU A N 1
ATOM 925 C CA . LEU A 1 127 ? -10.122 -12.949 5.672 1.00 85.62 127 LEU A CA 1
ATOM 926 C C . LEU A 1 127 ? -9.667 -12.803 4.218 1.00 85.62 127 LEU A C 1
ATOM 928 O O . LEU A 1 127 ? -8.919 -13.641 3.731 1.00 85.62 127 LEU A O 1
ATOM 932 N N . ASP A 1 128 ? -10.130 -11.755 3.539 1.00 85.75 128 ASP A N 1
ATOM 933 C CA . ASP A 1 128 ? -9.746 -11.456 2.160 1.00 85.75 128 ASP A CA 1
ATOM 934 C C . ASP A 1 128 ? -8.404 -10.703 2.077 1.00 85.75 128 ASP A C 1
ATOM 936 O O . ASP A 1 128 ? -7.768 -10.699 1.025 1.00 85.75 128 ASP A O 1
ATOM 940 N N . LEU A 1 129 ? -7.972 -10.064 3.173 1.00 89.06 129 LEU A N 1
ATOM 941 C CA . LEU A 1 129 ? -6.792 -9.200 3.192 1.00 89.06 129 LEU A CA 1
ATOM 942 C C . LEU A 1 129 ? -5.469 -9.956 3.360 1.00 89.06 129 LEU A C 1
ATOM 944 O O . LEU A 1 129 ? -4.483 -9.515 2.792 1.00 89.06 129 LEU A O 1
ATOM 948 N N . SER A 1 130 ? -5.423 -11.051 4.122 1.00 82.56 130 SER A N 1
ATOM 949 C CA . SER A 1 130 ? -4.202 -11.842 4.357 1.00 82.56 130 SER A CA 1
ATOM 950 C C . SER A 1 130 ? -4.471 -13.306 4.027 1.00 82.56 130 SER A C 1
ATOM 952 O O . SER A 1 130 ? -5.393 -13.908 4.581 1.00 82.56 130 SER A O 1
ATOM 954 N N . SER A 1 131 ? -3.671 -13.889 3.133 1.00 77.00 131 SER A N 1
ATOM 955 C CA . SER A 1 131 ? -3.756 -15.320 2.813 1.00 77.00 131 SER A CA 1
ATOM 956 C C . SER A 1 131 ? -2.983 -16.203 3.800 1.00 77.00 131 SER A C 1
ATOM 958 O O . SER A 1 131 ? -3.254 -17.403 3.896 1.00 77.00 131 SER A O 1
ATOM 960 N N . GLU A 1 132 ? -2.076 -15.611 4.581 1.00 72.44 132 GLU A N 1
ATOM 961 C CA . GLU A 1 132 ? -1.165 -16.322 5.481 1.00 72.44 132 GLU A CA 1
ATOM 962 C C . GLU A 1 132 ? -1.627 -16.293 6.946 1.00 72.44 132 GLU A C 1
ATOM 964 O O . GLU A 1 132 ? -1.362 -17.225 7.716 1.00 72.44 132 GLU A O 1
ATOM 969 N N . THR A 1 133 ? -2.351 -15.247 7.370 1.00 74.19 133 THR A N 1
ATOM 970 C CA . THR A 1 133 ? -2.766 -15.101 8.770 1.00 74.19 133 THR A CA 1
ATOM 971 C C . THR A 1 133 ? -4.216 -14.641 8.930 1.00 74.19 133 THR A C 1
ATOM 973 O O . THR A 1 133 ? -4.712 -13.764 8.242 1.00 74.19 133 THR A O 1
ATOM 976 N N . ASN A 1 134 ? -4.896 -15.152 9.962 1.00 82.62 134 ASN A N 1
ATOM 977 C CA . ASN A 1 134 ? -6.195 -14.616 10.399 1.00 82.62 134 ASN A CA 1
ATOM 978 C C . ASN A 1 134 ? -6.028 -13.415 11.351 1.00 82.62 134 ASN A C 1
ATOM 980 O O . ASN A 1 134 ? -6.841 -13.213 12.257 1.00 82.62 134 ASN A O 1
ATOM 984 N N . THR A 1 135 ? -4.912 -12.688 11.258 1.00 87.31 135 THR A N 1
ATOM 985 C CA . THR A 1 135 ? -4.560 -11.607 12.182 1.00 87.31 135 THR A CA 1
ATOM 986 C C . THR A 1 135 ? -4.123 -10.379 11.405 1.00 87.31 135 THR A C 1
ATOM 988 O O . THR A 1 135 ? -3.110 -10.403 10.729 1.00 87.31 135 THR A O 1
ATOM 991 N N . LEU A 1 136 ? -4.830 -9.268 11.598 1.00 92.44 136 LEU A N 1
ATOM 992 C CA . LEU A 1 136 ? -4.399 -7.970 11.093 1.00 92.44 136 LEU A CA 1
ATOM 993 C C . LEU A 1 136 ? -3.793 -7.146 12.219 1.00 92.44 136 LEU A C 1
ATOM 995 O O . LEU A 1 136 ? -4.442 -6.882 13.239 1.00 92.44 136 LEU A O 1
ATOM 999 N N . LYS A 1 137 ? -2.559 -6.690 12.020 1.00 94.75 137 LYS A N 1
ATOM 1000 C CA . LYS A 1 137 ? -1.936 -5.697 12.890 1.00 94.75 137 LYS A CA 1
ATOM 1001 C C . LYS A 1 137 ? -2.213 -4.306 12.333 1.00 94.75 137 LYS A C 1
ATOM 1003 O O . LYS A 1 137 ? -1.891 -4.008 11.191 1.00 94.75 137 LYS A O 1
ATOM 1008 N N . VAL A 1 138 ? -2.749 -3.420 13.166 1.00 96.31 138 VAL A N 1
ATOM 1009 C CA . VAL A 1 138 ? -2.937 -2.012 12.798 1.00 96.31 138 VAL A CA 1
ATOM 1010 C C . VAL A 1 138 ? -1.999 -1.144 13.624 1.00 96.31 138 VAL A C 1
ATOM 1012 O O . VAL A 1 138 ? -1.972 -1.239 14.852 1.00 96.31 138 VAL A O 1
ATOM 1015 N N . ILE A 1 139 ? -1.214 -0.308 12.949 1.00 96.88 139 ILE A N 1
ATOM 1016 C CA . ILE A 1 139 ? -0.264 0.630 13.556 1.00 96.88 139 ILE A CA 1
ATOM 1017 C C . ILE A 1 139 ? -0.710 2.049 13.206 1.00 96.88 139 ILE A C 1
ATOM 1019 O O . ILE A 1 139 ? -1.083 2.322 12.072 1.00 96.88 139 ILE A O 1
ATOM 1023 N N . GLY A 1 140 ? -0.659 2.968 14.165 1.00 95.19 140 GLY A N 1
ATOM 1024 C CA . GLY A 1 140 ? -0.993 4.372 13.949 1.00 95.19 140 GLY A CA 1
ATOM 1025 C C . GLY A 1 140 ? -0.625 5.228 15.155 1.00 95.19 140 GLY A C 1
ATOM 1026 O O . GLY A 1 140 ? -0.230 4.710 16.202 1.00 95.19 140 GLY A O 1
ATOM 1027 N N . ASN A 1 141 ? -0.725 6.548 15.006 1.00 92.88 141 ASN A N 1
ATOM 1028 C CA . ASN A 1 141 ? -0.522 7.483 16.112 1.00 92.88 141 ASN A CA 1
ATOM 1029 C C . ASN A 1 141 ? -1.783 7.634 16.988 1.00 92.88 141 ASN A C 1
ATOM 1031 O O . ASN A 1 141 ? -2.792 6.969 16.777 1.00 92.88 141 ASN A O 1
ATOM 1035 N N . SER A 1 142 ? -1.749 8.552 17.960 1.00 94.69 142 SER A N 1
ATOM 1036 C CA . SER A 1 142 ? -2.876 8.819 18.872 1.00 94.69 142 SER A CA 1
ATOM 1037 C C . SER A 1 142 ? -4.163 9.291 18.188 1.00 94.69 142 SER A C 1
ATOM 1039 O O . SER A 1 142 ? -5.215 9.270 18.819 1.00 94.69 142 SER A O 1
ATOM 1041 N N . ASN A 1 143 ? -4.076 9.750 16.937 1.00 93.88 143 ASN A N 1
ATOM 1042 C CA . ASN A 1 143 ? -5.208 10.246 16.159 1.00 93.88 143 ASN A CA 1
ATOM 1043 C C . ASN A 1 143 ? -5.685 9.220 15.122 1.00 93.88 143 ASN A C 1
ATOM 1045 O O . ASN A 1 143 ? -6.632 9.498 14.392 1.00 93.88 143 ASN A O 1
ATOM 1049 N N . ALA A 1 144 ? -5.023 8.066 15.021 1.00 96.69 144 ALA A N 1
ATOM 1050 C CA . ALA A 1 144 ? -5.456 6.989 14.152 1.00 96.69 144 ALA A CA 1
ATOM 1051 C C . ALA A 1 144 ? -6.704 6.315 14.733 1.00 96.69 144 ALA A C 1
ATOM 1053 O O . ALA A 1 144 ? -6.809 6.118 15.946 1.00 96.69 144 ALA A O 1
ATOM 1054 N N . ASN A 1 145 ? -7.641 5.946 13.866 1.00 97.06 145 ASN A N 1
ATOM 1055 C CA . ASN A 1 145 ? -8.891 5.313 14.273 1.00 97.06 145 ASN A CA 1
ATOM 1056 C C . ASN A 1 145 ? -9.103 3.976 13.553 1.00 97.06 145 ASN A C 1
ATOM 1058 O O . ASN A 1 145 ? -8.703 3.806 12.402 1.00 97.06 145 ASN A O 1
ATOM 1062 N N . VAL A 1 146 ? -9.759 3.032 14.228 1.00 96.38 146 VAL A N 1
ATOM 1063 C CA . VAL A 1 146 ? -10.149 1.742 13.648 1.00 96.38 146 VAL A CA 1
ATOM 1064 C C . VAL A 1 146 ? -11.623 1.499 13.938 1.00 96.38 146 VAL A C 1
ATOM 1066 O O . VAL A 1 146 ? -12.030 1.362 15.091 1.00 96.38 146 VAL A O 1
ATOM 1069 N N . GLU A 1 147 ? -12.422 1.425 12.881 1.00 95.56 147 GLU A N 1
ATOM 1070 C CA . GLU A 1 147 ? -13.842 1.096 12.927 1.00 95.56 147 GLU A CA 1
ATOM 1071 C C . GLU A 1 147 ? -14.043 -0.334 12.419 1.00 95.56 147 GLU A C 1
ATOM 1073 O O . GLU A 1 147 ? -14.094 -0.587 11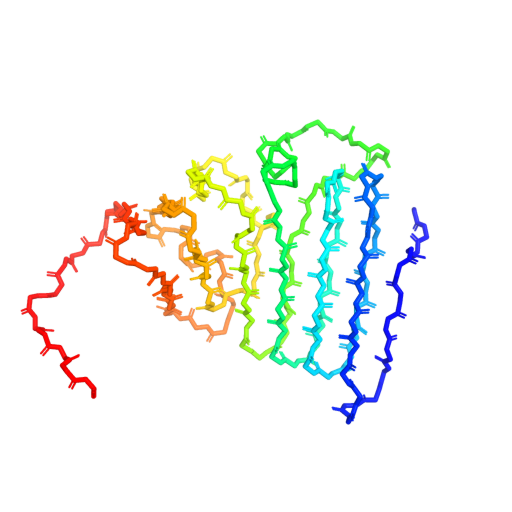.217 1.00 95.56 147 GLU A O 1
ATOM 1078 N N . ALA A 1 148 ? -14.147 -1.280 13.350 1.00 92.81 148 ALA A N 1
ATOM 1079 C CA . ALA A 1 148 ? -14.283 -2.698 13.044 1.00 92.81 148 ALA A CA 1
ATOM 1080 C C . ALA A 1 148 ? -15.714 -3.177 13.336 1.00 92.81 148 ALA A C 1
ATOM 1082 O O . ALA A 1 148 ? -16.173 -3.120 14.479 1.00 92.81 148 ALA A O 1
ATOM 1083 N N . ILE A 1 149 ? -16.432 -3.653 12.314 1.00 89.38 149 ILE A N 1
ATOM 1084 C CA . ILE A 1 149 ? -17.806 -4.164 12.444 1.00 89.38 149 ILE A CA 1
ATOM 1085 C C . ILE A 1 149 ? -17.791 -5.695 12.440 1.00 89.38 149 ILE A C 1
ATOM 1087 O O . ILE A 1 149 ? -17.176 -6.319 11.580 1.00 89.38 149 ILE A O 1
ATOM 1091 N N . GLY A 1 150 ? -18.515 -6.312 13.378 1.00 86.25 150 GLY A N 1
ATOM 1092 C CA . GLY A 1 150 ? -18.574 -7.774 13.502 1.00 86.25 150 GLY A CA 1
ATOM 1093 C C . GLY A 1 150 ? -17.414 -8.383 14.296 1.00 86.25 150 GLY A C 1
ATOM 1094 O O . GLY A 1 150 ? -17.255 -9.598 14.294 1.00 86.25 150 GLY A O 1
ATOM 1095 N N . PHE A 1 151 ? -16.635 -7.550 14.992 1.00 86.50 151 PHE A N 1
ATOM 1096 C CA . PHE A 1 151 ? -15.582 -7.978 15.909 1.00 86.50 151 PHE A CA 1
ATOM 1097 C C . PHE A 1 151 ? -16.032 -7.793 17.356 1.00 86.50 151 PHE A C 1
ATOM 1099 O O . PHE A 1 151 ? -16.600 -6.761 17.719 1.00 86.50 151 PHE A O 1
ATOM 1106 N N . GLU A 1 152 ? -15.725 -8.769 18.205 1.00 85.50 152 GLU A N 1
ATOM 1107 C CA . GLU A 1 152 ? -15.859 -8.610 19.647 1.00 85.50 152 GLU A CA 1
ATOM 1108 C C . GLU A 1 152 ? -14.577 -8.001 20.209 1.00 85.50 152 GLU A C 1
ATOM 1110 O O . GLU A 1 152 ? -13.484 -8.562 20.098 1.00 85.50 152 GLU A O 1
ATOM 1115 N N . LYS A 1 153 ? -14.700 -6.826 20.827 1.00 80.50 153 LYS A N 1
ATOM 1116 C CA . LYS A 1 153 ? -13.565 -6.190 21.489 1.00 80.50 153 LYS A CA 1
ATOM 1117 C C . LYS A 1 153 ? -13.168 -7.015 22.712 1.00 80.50 153 LYS A C 1
ATOM 1119 O O . LYS A 1 153 ? -13.896 -7.048 23.704 1.00 80.50 153 LYS A O 1
ATOM 1124 N N . SER A 1 154 ? -11.982 -7.619 22.677 1.00 79.19 154 SER A N 1
ATOM 1125 C CA . SER A 1 154 ? -11.401 -8.205 23.882 1.00 79.19 154 SER A CA 1
ATOM 1126 C C . SER A 1 154 ? -10.985 -7.094 24.850 1.00 79.19 154 SER A C 1
ATOM 1128 O O . SER A 1 154 ? -10.150 -6.252 24.527 1.00 79.19 154 SER A O 1
ATOM 1130 N N . ASN A 1 155 ? -11.557 -7.094 26.056 1.00 70.69 155 ASN A N 1
ATOM 1131 C CA . ASN A 1 155 ? -11.207 -6.143 27.119 1.00 70.69 155 ASN A CA 1
ATOM 1132 C C . ASN A 1 155 ? -9.933 -6.537 27.888 1.00 70.69 155 ASN A C 1
ATOM 1134 O O . ASN A 1 155 ? -9.574 -5.881 28.865 1.00 70.69 155 ASN A O 1
ATOM 1138 N N . THR A 1 156 ? -9.235 -7.601 27.484 1.00 63.44 156 THR A N 1
ATOM 1139 C CA . THR A 1 156 ? -7.939 -7.941 28.076 1.00 63.44 156 THR A CA 1
ATOM 1140 C C . THR A 1 156 ? -6.857 -7.072 27.440 1.00 63.44 156 THR A C 1
ATOM 1142 O O . THR A 1 156 ? -6.385 -7.388 26.347 1.00 63.44 156 THR A O 1
ATOM 1145 N N . SER A 1 157 ? -6.445 -5.993 28.113 1.00 55.12 157 SER A N 1
ATOM 1146 C CA . SER A 1 157 ? -5.197 -5.301 27.771 1.00 55.12 157 SER A CA 1
ATOM 1147 C C . SER A 1 157 ? -4.048 -6.301 27.840 1.00 55.12 157 SER A C 1
ATOM 1149 O O . SER A 1 157 ? -3.637 -6.707 28.926 1.00 55.12 157 SER A O 1
ATOM 1151 N N . LYS A 1 158 ? -3.529 -6.711 26.684 1.00 54.09 158 LYS A N 1
ATOM 1152 C CA . LYS A 1 158 ? -2.215 -7.340 26.606 1.00 54.09 158 LYS A CA 1
ATOM 1153 C C . LYS A 1 158 ? -1.208 -6.216 26.436 1.00 54.09 158 LYS A C 1
ATOM 1155 O O . LYS A 1 158 ? -0.983 -5.739 25.329 1.00 54.09 158 LYS A O 1
ATOM 1160 N N . THR A 1 159 ? -0.662 -5.750 27.551 1.00 40.66 159 THR A N 1
ATOM 1161 C CA . THR A 1 159 ? 0.617 -5.043 27.531 1.00 40.66 159 THR A CA 1
ATOM 1162 C C . THR A 1 159 ? 1.643 -6.066 27.051 1.00 40.66 159 THR A C 1
ATOM 1164 O O . THR A 1 159 ? 1.813 -7.095 27.708 1.00 40.66 159 THR A O 1
ATOM 1167 N N . VAL A 1 160 ? 2.222 -5.845 25.872 1.00 48.19 160 VAL A N 1
ATOM 1168 C CA . VAL A 1 160 ? 3.410 -6.584 25.419 1.00 48.19 160 VAL A CA 1
ATOM 1169 C C . VAL A 1 160 ? 4.633 -5.871 25.969 1.00 48.19 160 VAL A C 1
ATOM 1171 O O . VAL A 1 160 ? 4.631 -4.619 25.910 1.00 48.19 160 VAL A O 1
#

pLDDT: mean 92.76, std 9.51, range [40.66, 98.94]

InterPro domains:
  IPR001343 RTX calcium-binding nonapeptide repeat [PF00353] (18-53)
  IPR011049 Serralysin-like metalloprotease, C-terminal [G3DSA:2.150.10.10] (2-64)
  IPR011049 Serralysin-like metalloprotease, C-terminal [SSF51120] (10-144)

Organism: NCBI:txid2360

Sequence (160 aa):
HTIDFQGDTNTDKNDTLTGTSANELFVAGLGDDILTGNGGTDVFNAGAGNDTIIINGDNLAQLYSNKLSSNLLARVDGGGNTDTLKLDGNNLILNLAEIDNGRIQDIEIINLGTGGNTLKLKLNDLLDLSSETNTLKVIGNSNANVEAIGFEKSNTSKTV